Protein AF-A0A1Q5TMX2-F1 (afdb_monomer_lite)

Structure (mmCIF, N/CA/C/O backbone):
data_AF-A0A1Q5TMX2-F1
#
_entry.id   AF-A0A1Q5TMX2-F1
#
loop_
_atom_site.group_PDB
_atom_site.id
_atom_site.type_symbol
_atom_site.label_atom_id
_atom_site.label_alt_id
_atom_site.label_comp_id
_atom_site.label_asym_id
_atom_site.label_entity_id
_atom_site.lab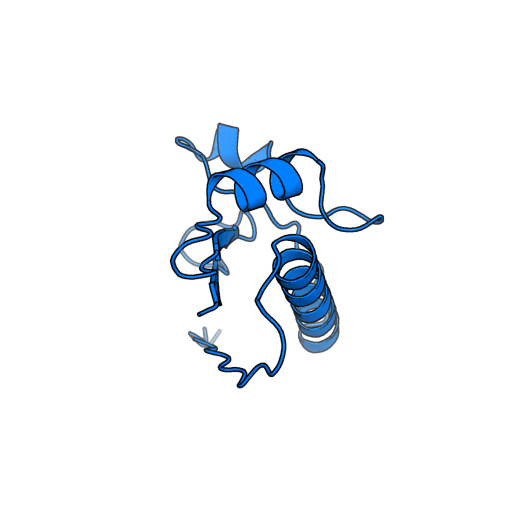el_seq_id
_atom_site.pdbx_PDB_ins_code
_atom_site.Cartn_x
_atom_site.Cartn_y
_atom_site.Cartn_z
_atom_site.occupancy
_atom_site.B_iso_or_equiv
_atom_site.auth_seq_id
_atom_site.auth_comp_id
_atom_site.auth_asym_id
_atom_site.auth_atom_id
_atom_site.pdbx_PDB_model_num
ATOM 1 N N . MET A 1 1 ? 0.010 -11.565 -27.796 1.00 60.44 1 MET A N 1
ATOM 2 C CA . MET A 1 1 ? 0.086 -11.451 -26.326 1.00 60.44 1 MET A CA 1
ATOM 3 C C . MET A 1 1 ? -1.239 -10.880 -25.865 1.00 60.44 1 MET A C 1
ATOM 5 O O . MET A 1 1 ? -1.603 -9.819 -26.352 1.00 60.44 1 MET A O 1
ATOM 9 N N . SER A 1 2 ? -1.988 -11.600 -25.036 1.00 70.88 2 SER A N 1
ATOM 10 C CA . SER A 1 2 ? -3.278 -11.119 -24.529 1.00 70.88 2 SER A CA 1
ATOM 11 C C . SER A 1 2 ? -3.051 -10.439 -23.185 1.00 70.88 2 SER A C 1
ATOM 13 O O . SER A 1 2 ? -2.428 -11.030 -22.307 1.00 70.88 2 SER A O 1
ATOM 15 N N . ILE A 1 3 ? -3.516 -9.199 -23.041 1.00 69.12 3 ILE A N 1
ATOM 16 C CA . ILE A 1 3 ? -3.503 -8.475 -21.767 1.00 69.12 3 ILE A CA 1
ATOM 17 C C . ILE A 1 3 ? -4.872 -8.682 -21.131 1.00 69.12 3 ILE A C 1
ATOM 19 O O . ILE A 1 3 ? -5.892 -8.413 -21.763 1.00 69.12 3 ILE A O 1
ATOM 23 N N . LEU A 1 4 ? -4.890 -9.182 -19.899 1.00 73.12 4 LEU A N 1
ATOM 24 C CA . LEU A 1 4 ? -6.115 -9.375 -19.137 1.00 73.12 4 LEU A CA 1
ATOM 25 C C . LEU A 1 4 ? -6.202 -8.253 -18.101 1.00 73.12 4 LEU A C 1
ATOM 27 O O . LEU A 1 4 ? -5.352 -8.155 -17.219 1.00 73.12 4 LEU A O 1
ATOM 31 N N . SER A 1 5 ? -7.193 -7.374 -18.255 1.00 77.75 5 SER A N 1
ATOM 32 C CA . SER A 1 5 ? -7.457 -6.305 -17.292 1.00 77.75 5 SER A CA 1
ATOM 33 C C . SER A 1 5 ? -8.278 -6.888 -16.144 1.00 77.75 5 SER A C 1
ATOM 35 O O . SER A 1 5 ? -9.442 -7.242 -16.325 1.00 77.75 5 SER A O 1
ATOM 37 N N . LEU A 1 6 ? -7.637 -7.067 -14.990 1.00 78.44 6 LEU A N 1
ATOM 38 C CA . LEU A 1 6 ? -8.249 -7.614 -13.782 1.00 78.44 6 LEU A CA 1
ATOM 39 C C . LEU A 1 6 ? -8.526 -6.482 -12.794 1.00 78.44 6 LEU A C 1
ATOM 41 O O . LEU A 1 6 ? -7.603 -5.766 -12.414 1.00 78.44 6 LEU A O 1
ATOM 45 N N . ASN A 1 7 ? -9.777 -6.371 -12.346 1.00 83.56 7 ASN A N 1
ATOM 46 C CA . ASN A 1 7 ? -10.140 -5.623 -11.145 1.00 83.56 7 ASN A CA 1
ATOM 47 C C . ASN A 1 7 ? -10.560 -6.625 -10.062 1.00 83.56 7 ASN A C 1
ATOM 49 O O . ASN A 1 7 ? -11.353 -7.527 -10.336 1.00 83.56 7 ASN A O 1
ATOM 53 N N . ILE A 1 8 ? -10.002 -6.492 -8.859 1.00 81.25 8 ILE A N 1
ATOM 54 C CA . ILE A 1 8 ? -10.276 -7.375 -7.722 1.00 81.25 8 ILE A CA 1
ATOM 55 C C . ILE A 1 8 ? -10.732 -6.502 -6.558 1.00 81.25 8 ILE A C 1
ATOM 57 O O . ILE A 1 8 ? -9.947 -5.729 -6.014 1.00 81.25 8 ILE A O 1
ATOM 61 N N . GLU A 1 9 ? -11.985 -6.674 -6.153 1.00 84.62 9 GLU A N 1
ATOM 62 C CA . GLU A 1 9 ? -12.582 -5.987 -5.010 1.00 84.62 9 GLU A CA 1
ATOM 63 C C . GLU A 1 9 ? -12.841 -7.002 -3.894 1.00 84.62 9 GLU A C 1
ATOM 65 O O . GLU A 1 9 ? -13.395 -8.078 -4.129 1.00 84.62 9 GLU A O 1
ATOM 70 N N . ILE A 1 10 ? -12.393 -6.683 -2.678 1.00 80.50 10 ILE A N 1
ATOM 71 C CA . ILE A 1 10 ? -12.497 -7.566 -1.513 1.00 80.50 10 ILE A CA 1
ATOM 72 C C . ILE A 1 10 ? -13.306 -6.841 -0.445 1.00 80.50 10 ILE A C 1
ATOM 74 O O . ILE A 1 10 ? -12.912 -5.773 0.015 1.00 80.50 10 ILE A O 1
ATOM 78 N N . TYR A 1 11 ? -14.408 -7.457 -0.023 1.00 81.75 11 TYR A N 1
ATOM 79 C CA . TYR A 1 11 ? -15.256 -6.965 1.058 1.00 81.75 11 TYR A CA 1
ATOM 80 C C . TYR A 1 11 ? -15.132 -7.892 2.262 1.00 81.75 11 TYR A C 1
ATOM 82 O O . TYR A 1 11 ? -15.172 -9.115 2.116 1.00 81.75 11 TYR A O 1
ATOM 90 N N . THR A 1 12 ? -14.984 -7.319 3.455 1.00 77.00 12 THR A N 1
ATOM 91 C CA . THR A 1 12 ? -14.887 -8.089 4.700 1.00 77.00 12 THR A CA 1
ATOM 92 C C . THR A 1 12 ? -15.878 -7.555 5.715 1.00 77.00 12 THR A C 1
ATOM 94 O O . THR A 1 12 ? -15.848 -6.365 6.006 1.00 77.00 12 THR A O 1
ATOM 97 N N . ASP A 1 13 ? -16.702 -8.431 6.284 1.00 83.06 13 ASP A N 1
ATOM 98 C CA . ASP A 1 13 ? -17.543 -8.094 7.432 1.00 83.06 13 ASP A CA 1
ATOM 99 C C . ASP A 1 13 ? -16.728 -8.297 8.718 1.00 83.06 13 ASP A C 1
ATOM 101 O O . ASP A 1 13 ? -16.409 -9.432 9.096 1.00 83.06 13 ASP A O 1
ATOM 105 N N . ARG A 1 14 ? -16.283 -7.196 9.336 1.00 74.38 14 ARG A N 1
ATOM 106 C CA . ARG A 1 14 ? -15.410 -7.232 10.517 1.00 74.38 14 ARG A CA 1
ATOM 107 C C . ARG A 1 14 ? -16.207 -7.012 11.791 1.00 74.38 14 ARG A C 1
ATOM 109 O O . ARG A 1 14 ? -17.014 -6.100 11.896 1.00 74.38 14 ARG A O 1
ATOM 116 N N . LYS A 1 15 ? -15.900 -7.829 12.802 1.00 83.38 15 LYS A N 1
ATOM 117 C CA . LYS A 1 15 ? -16.438 -7.671 14.163 1.00 83.38 15 LYS A CA 1
ATOM 118 C C . LYS A 1 15 ? -15.693 -6.620 14.985 1.00 83.38 15 LYS A C 1
ATOM 120 O O . LYS A 1 15 ? -16.238 -6.126 15.965 1.00 83.38 15 LYS A O 1
ATOM 125 N N . GLU A 1 16 ? -14.450 -6.327 14.612 1.00 83.75 16 GLU A N 1
ATOM 126 C CA . GLU A 1 16 ? -13.588 -5.355 15.281 1.00 83.75 16 GLU A CA 1
ATOM 127 C C . GLU A 1 16 ? -13.360 -4.140 14.372 1.00 83.75 16 GLU A C 1
ATOM 129 O O . GLU A 1 16 ? -13.240 -4.324 13.155 1.00 83.75 16 GLU A O 1
ATOM 134 N N . PRO A 1 17 ? -13.255 -2.928 14.950 1.00 82.88 17 PRO A N 1
ATOM 135 C CA . PRO A 1 17 ? -12.865 -1.723 14.231 1.00 82.88 17 PRO A CA 1
ATOM 136 C C . PRO A 1 17 ? -11.611 -1.902 13.382 1.00 82.88 17 PRO A C 1
ATOM 138 O O . PRO A 1 17 ? -10.630 -2.515 13.815 1.00 82.88 17 PRO A O 1
ATOM 141 N N . LEU A 1 18 ? -11.608 -1.315 12.187 1.00 83.62 18 LEU A N 1
ATOM 142 C CA . LEU A 1 18 ? -10.402 -1.266 11.375 1.00 83.62 18 LEU A CA 1
ATOM 143 C C . LEU A 1 18 ? -9.348 -0.399 12.071 1.00 83.62 18 LEU A C 1
ATOM 145 O O . LEU A 1 18 ? -9.606 0.738 12.450 1.00 83.62 18 LEU A O 1
ATOM 149 N N . THR A 1 19 ? -8.125 -0.914 12.169 1.00 85.81 19 THR A N 1
ATOM 150 C CA . THR A 1 19 ? -6.955 -0.106 12.524 1.00 85.81 19 THR A CA 1
ATOM 151 C C . THR A 1 19 ? -6.015 0.001 11.331 1.00 85.81 19 THR A C 1
ATOM 153 O O . THR A 1 19 ? -5.944 -0.899 10.490 1.00 85.81 19 THR A O 1
ATOM 156 N N . THR A 1 20 ? -5.215 1.062 11.282 1.00 86.19 20 THR A N 1
ATOM 157 C CA . THR A 1 20 ? -4.162 1.232 10.268 1.00 86.19 20 THR A CA 1
ATOM 158 C C . THR A 1 20 ? -3.165 0.086 10.249 1.00 86.19 20 THR A C 1
ATOM 160 O O . THR A 1 20 ? -2.770 -0.373 9.178 1.00 86.19 20 THR A O 1
ATOM 163 N N . LYS A 1 21 ? -2.810 -0.450 11.423 1.00 86.75 21 LYS A N 1
ATOM 164 C CA . LYS A 1 21 ? -1.958 -1.640 11.523 1.00 86.75 21 LYS A CA 1
ATOM 165 C C . LYS A 1 21 ? -2.591 -2.849 10.832 1.00 86.75 21 LYS A C 1
ATOM 167 O O . LYS A 1 21 ? -1.890 -3.561 10.112 1.00 86.75 21 LYS A O 1
ATOM 172 N N . MET A 1 22 ? -3.888 -3.085 11.043 1.00 87.00 22 MET A N 1
ATOM 173 C CA . MET A 1 22 ? -4.609 -4.170 10.369 1.00 87.00 22 MET A CA 1
ATOM 174 C C . MET A 1 22 ? -4.629 -3.941 8.858 1.00 87.00 22 MET A C 1
ATOM 176 O O . MET A 1 22 ? -4.195 -4.821 8.125 1.00 87.00 22 MET A O 1
ATOM 180 N N . ALA A 1 23 ? -5.009 -2.744 8.400 1.00 86.62 23 ALA A N 1
ATOM 181 C CA . ALA A 1 23 ? -5.054 -2.409 6.976 1.00 86.62 23 ALA A CA 1
ATOM 182 C C . ALA A 1 23 ? -3.704 -2.642 6.268 1.00 86.62 23 ALA A C 1
ATOM 184 O O . ALA A 1 23 ? -3.654 -3.274 5.213 1.00 86.62 23 ALA A O 1
ATOM 185 N N . LEU A 1 24 ? -2.595 -2.193 6.868 1.00 89.19 24 LEU A N 1
ATOM 186 C CA . LEU A 1 24 ? -1.246 -2.412 6.333 1.00 89.19 24 LEU A CA 1
ATOM 187 C C . LEU A 1 24 ? -0.844 -3.888 6.328 1.00 89.19 24 LEU A C 1
ATOM 189 O O . LEU A 1 24 ? -0.251 -4.360 5.358 1.00 89.19 24 LEU A O 1
ATOM 193 N N . THR A 1 25 ? -1.164 -4.616 7.399 1.00 88.25 25 THR A N 1
ATOM 194 C CA . THR A 1 25 ? -0.861 -6.051 7.508 1.00 88.25 25 THR A CA 1
ATOM 195 C C . THR A 1 25 ? -1.620 -6.843 6.446 1.00 88.25 25 THR A C 1
ATOM 197 O O . THR A 1 25 ? -1.028 -7.664 5.746 1.00 88.25 25 THR A O 1
ATOM 200 N N . ASP A 1 26 ? -2.910 -6.558 6.277 1.00 87.69 26 ASP A N 1
ATOM 201 C CA . ASP A 1 26 ? -3.765 -7.215 5.292 1.00 87.69 26 ASP A CA 1
ATOM 202 C C . ASP A 1 26 ? -3.305 -6.907 3.865 1.00 87.69 26 ASP A C 1
ATOM 204 O O . ASP A 1 26 ? -3.164 -7.817 3.045 1.00 87.69 26 ASP A O 1
ATOM 208 N N . LEU A 1 27 ? -2.985 -5.641 3.577 1.00 88.31 27 LEU A N 1
ATOM 209 C CA . LEU A 1 27 ? -2.436 -5.235 2.287 1.00 88.31 27 LEU A CA 1
ATOM 210 C C . LEU A 1 27 ? -1.137 -5.978 1.970 1.00 88.31 27 LEU A C 1
ATOM 212 O O . LEU A 1 27 ? -1.006 -6.548 0.885 1.00 88.31 27 LEU A O 1
ATOM 216 N N . HIS A 1 28 ? -0.201 -6.007 2.922 1.00 88.62 28 HIS A N 1
ATOM 217 C CA . HIS A 1 28 ? 1.072 -6.694 2.754 1.00 88.62 28 HIS A CA 1
ATOM 218 C C . HIS A 1 28 ? 0.868 -8.193 2.507 1.00 88.62 28 HIS A C 1
ATOM 220 O O . HIS A 1 28 ? 1.431 -8.743 1.562 1.00 88.62 28 HIS A O 1
ATOM 226 N N . ASN A 1 29 ? 0.006 -8.847 3.289 1.00 89.00 29 ASN A N 1
ATOM 227 C CA . ASN A 1 29 ? -0.297 -10.269 3.128 1.00 89.00 29 ASN A CA 1
ATOM 228 C C . ASN A 1 29 ? -0.873 -10.581 1.747 1.00 89.00 29 ASN A C 1
ATOM 230 O O . ASN A 1 29 ? -0.462 -11.549 1.108 1.00 89.00 29 ASN A O 1
ATOM 234 N N . ILE A 1 30 ? -1.797 -9.757 1.253 1.00 87.88 30 ILE A N 1
ATOM 235 C CA . ILE A 1 30 ? -2.390 -9.995 -0.062 1.00 87.88 30 ILE A CA 1
ATOM 236 C C . ILE A 1 30 ? -1.363 -9.713 -1.172 1.00 87.88 30 ILE A C 1
ATOM 238 O O . ILE A 1 30 ? -1.338 -10.444 -2.156 1.00 87.88 30 ILE A O 1
ATOM 242 N N . ILE A 1 31 ? -0.469 -8.727 -1.019 1.00 88.00 31 ILE A N 1
ATOM 243 C CA . ILE A 1 31 ? 0.671 -8.536 -1.937 1.00 88.00 31 ILE A CA 1
ATOM 244 C C . ILE A 1 31 ? 1.555 -9.791 -1.984 1.00 88.00 31 ILE A C 1
ATOM 246 O O . ILE A 1 31 ? 1.904 -10.247 -3.070 1.00 88.00 31 ILE A O 1
ATOM 250 N N . GLN A 1 32 ? 1.879 -10.396 -0.837 1.00 88.50 32 GLN A N 1
ATOM 251 C CA . GLN A 1 32 ? 2.669 -11.634 -0.800 1.00 88.50 32 GLN A CA 1
ATOM 252 C C . GLN A 1 32 ? 1.949 -12.809 -1.483 1.00 88.50 32 GLN A C 1
ATOM 254 O O . GLN A 1 32 ? 2.573 -13.585 -2.214 1.00 88.50 32 GLN A O 1
ATOM 259 N N . GLN A 1 33 ? 0.627 -12.915 -1.312 1.00 88.75 33 GLN A N 1
ATOM 260 C CA . GLN A 1 33 ? -0.180 -13.916 -2.015 1.00 88.75 33 GLN A CA 1
ATOM 261 C C . GLN A 1 33 ? -0.194 -13.677 -3.528 1.00 88.75 33 GLN A C 1
ATOM 263 O O . GLN A 1 33 ? -0.011 -14.623 -4.291 1.00 88.75 33 GLN A O 1
ATOM 268 N N . MET A 1 34 ? -0.340 -12.425 -3.975 1.00 86.50 34 MET A N 1
ATOM 269 C CA . MET A 1 34 ? -0.255 -12.070 -5.395 1.00 86.50 34 MET A CA 1
ATOM 270 C C . MET A 1 34 ? 1.119 -12.407 -5.975 1.00 86.50 34 MET A C 1
ATOM 272 O O . MET A 1 34 ? 1.192 -12.993 -7.052 1.00 86.50 34 MET A O 1
ATOM 276 N N . ASN A 1 35 ? 2.200 -12.091 -5.257 1.00 86.69 35 ASN A N 1
ATOM 277 C CA . ASN A 1 35 ? 3.557 -12.409 -5.698 1.00 86.69 35 ASN A CA 1
ATOM 278 C C . ASN A 1 35 ? 3.735 -13.918 -5.911 1.00 86.69 35 ASN A C 1
ATOM 280 O O . ASN A 1 35 ? 4.302 -14.333 -6.920 1.00 86.69 35 ASN A O 1
ATOM 284 N N . THR A 1 36 ? 3.210 -14.726 -4.984 1.00 88.56 36 THR A N 1
ATOM 285 C CA . THR A 1 36 ? 3.211 -16.192 -5.089 1.00 88.56 36 THR A CA 1
ATOM 286 C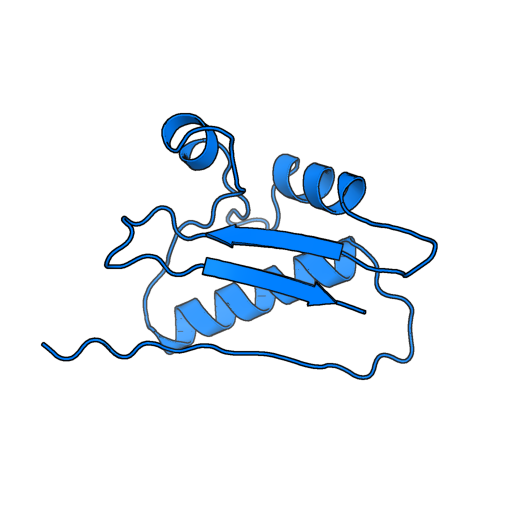 C . THR A 1 36 ? 2.380 -16.667 -6.281 1.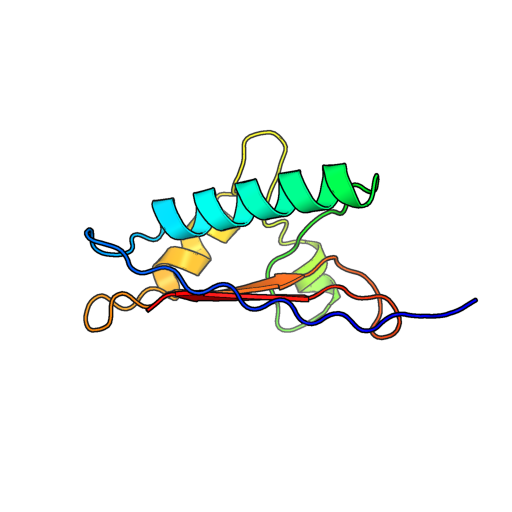00 88.56 36 THR A C 1
ATOM 288 O O . THR A 1 36 ? 2.853 -17.472 -7.072 1.00 88.56 36 THR A O 1
ATOM 291 N N . PHE A 1 37 ? 1.158 -16.152 -6.438 1.00 88.00 37 PHE A N 1
ATOM 292 C CA . PHE A 1 37 ? 0.233 -16.581 -7.489 1.00 88.00 37 PHE A CA 1
ATOM 293 C C . PHE A 1 37 ? 0.731 -16.252 -8.902 1.00 88.00 37 PHE A C 1
ATOM 295 O O . PHE A 1 37 ? 0.570 -17.055 -9.816 1.00 88.00 37 PHE A O 1
ATOM 302 N N . PHE A 1 38 ? 1.332 -15.076 -9.090 1.00 84.81 38 PHE A N 1
ATOM 303 C CA . PHE A 1 38 ? 1.841 -14.634 -10.391 1.00 84.81 38 PHE A CA 1
ATOM 304 C C . PHE A 1 38 ? 3.309 -15.001 -10.636 1.00 84.81 38 PHE A C 1
ATOM 306 O O . PHE A 1 38 ? 3.830 -14.654 -11.696 1.00 84.81 38 PHE A O 1
ATOM 313 N N . GLU A 1 39 ? 3.977 -15.635 -9.665 1.00 87.81 39 GLU A N 1
ATOM 314 C CA . GLU A 1 39 ? 5.421 -15.919 -9.678 1.00 87.81 39 GLU A CA 1
ATOM 315 C C . GLU A 1 39 ? 6.264 -14.675 -10.019 1.00 87.81 39 GLU A C 1
ATOM 317 O O . GLU A 1 39 ? 7.264 -14.723 -10.739 1.00 87.81 39 GLU A O 1
ATOM 322 N N . ARG A 1 40 ? 5.822 -13.509 -9.536 1.00 84.50 40 ARG A N 1
ATOM 323 C CA . ARG A 1 40 ? 6.421 -12.206 -9.843 1.00 84.50 40 ARG A CA 1
ATOM 324 C C . ARG A 1 40 ? 6.492 -11.356 -8.594 1.00 84.50 40 ARG A C 1
ATOM 326 O O . ARG A 1 40 ? 5.470 -11.030 -8.004 1.00 84.50 40 ARG A O 1
ATOM 333 N N . HIS A 1 41 ? 7.699 -10.933 -8.248 1.00 86.00 41 HIS A N 1
ATOM 334 C CA . HIS A 1 41 ? 7.924 -9.993 -7.160 1.00 86.00 41 HIS A CA 1
ATOM 335 C C . HIS A 1 41 ? 7.990 -8.575 -7.716 1.00 86.00 41 HIS A C 1
ATOM 337 O O . HIS A 1 41 ? 8.845 -8.275 -8.548 1.00 86.00 41 HIS A O 1
ATOM 343 N N . LYS A 1 42 ? 7.089 -7.710 -7.248 1.00 86.69 42 LYS A N 1
ATOM 344 C CA . LYS A 1 42 ? 7.098 -6.282 -7.573 1.00 86.69 42 LYS A CA 1
ATOM 345 C C . LYS A 1 42 ? 7.463 -5.456 -6.346 1.00 86.69 42 LYS A C 1
ATOM 347 O O . LYS A 1 42 ? 7.099 -5.811 -5.222 1.00 86.69 42 LYS A O 1
ATOM 352 N N . THR A 1 43 ? 8.153 -4.345 -6.575 1.00 91.12 43 THR A N 1
ATOM 353 C CA . THR A 1 43 ? 8.297 -3.300 -5.561 1.00 91.12 43 THR A CA 1
ATOM 354 C C . THR A 1 43 ? 7.030 -2.465 -5.567 1.00 91.12 43 THR A C 1
ATOM 356 O O . THR A 1 43 ? 6.557 -2.067 -6.625 1.00 91.12 43 THR A O 1
ATOM 359 N N . TRP A 1 44 ? 6.482 -2.211 -4.386 1.00 92.69 44 TRP A N 1
ATOM 360 C CA . TRP A 1 44 ? 5.285 -1.398 -4.226 1.00 92.69 44 TRP A CA 1
ATOM 361 C C . TRP A 1 44 ? 5.662 -0.045 -3.640 1.00 92.69 44 TRP A C 1
ATOM 363 O O . TRP A 1 44 ? 6.461 0.028 -2.705 1.00 92.69 44 TRP A O 1
ATOM 373 N N . TYR A 1 45 ? 5.072 1.009 -4.182 1.00 93.81 45 TYR A N 1
ATOM 374 C CA . TYR A 1 45 ? 5.361 2.399 -3.872 1.00 93.81 45 TYR A CA 1
ATOM 375 C C . TYR A 1 45 ? 4.096 3.112 -3.407 1.00 93.81 45 TYR A C 1
ATOM 377 O O . TYR A 1 45 ? 2.990 2.776 -3.837 1.00 93.81 45 TYR A O 1
ATOM 385 N N . LEU A 1 46 ? 4.270 4.109 -2.545 1.00 93.00 46 LEU A N 1
ATOM 386 C CA . LEU A 1 46 ? 3.240 5.093 -2.234 1.00 93.00 46 LEU A CA 1
ATOM 387 C C . LEU A 1 46 ? 3.062 6.049 -3.417 1.00 93.00 46 LEU A C 1
ATOM 389 O O . LEU A 1 46 ? 3.915 6.152 -4.310 1.00 93.00 46 LEU A O 1
ATOM 393 N N . SER A 1 47 ? 1.945 6.764 -3.417 1.00 89.25 47 SER A N 1
ATOM 394 C CA . SER A 1 47 ? 1.699 7.808 -4.408 1.00 89.25 47 SER A CA 1
ATOM 395 C C . SER A 1 47 ? 2.573 9.042 -4.137 1.00 89.25 47 SER A C 1
ATOM 397 O O . SER A 1 47 ? 3.162 9.216 -3.068 1.00 89.25 47 SER A O 1
ATOM 399 N N . GLY A 1 48 ? 2.698 9.917 -5.127 1.00 86.94 48 GLY A N 1
ATOM 400 C CA . GLY A 1 48 ? 3.449 11.166 -5.015 1.00 86.94 48 GLY A CA 1
ATOM 401 C C . GLY A 1 48 ? 2.977 12.161 -6.063 1.00 86.94 48 GLY A C 1
ATOM 402 O O . GLY A 1 48 ? 2.279 11.785 -7.006 1.00 86.94 48 GLY A O 1
ATOM 403 N N . ASN A 1 49 ? 3.372 13.426 -5.923 1.00 87.50 49 ASN A N 1
ATOM 404 C CA . ASN A 1 49 ? 2.976 14.465 -6.878 1.00 87.50 49 ASN A CA 1
ATOM 405 C C . ASN A 1 49 ? 3.647 14.257 -8.240 1.00 87.50 49 ASN A C 1
ATOM 407 O O . ASN A 1 49 ? 3.128 14.668 -9.276 1.00 87.50 49 ASN A O 1
ATOM 411 N N . THR A 1 50 ? 4.813 13.608 -8.243 1.00 90.06 50 THR A N 1
ATOM 412 C CA . THR A 1 50 ? 5.529 13.213 -9.456 1.00 90.06 50 THR A CA 1
ATOM 413 C C . THR A 1 50 ? 5.913 11.738 -9.409 1.00 90.06 50 THR A C 1
ATOM 415 O O . THR A 1 50 ? 6.115 11.165 -8.339 1.00 90.06 50 THR A O 1
ATOM 418 N N . ARG A 1 51 ? 6.100 11.120 -10.584 1.00 88.50 51 ARG A N 1
ATOM 419 C CA . ARG A 1 51 ? 6.604 9.740 -10.679 1.00 88.50 51 ARG A CA 1
ATOM 420 C C . ARG A 1 51 ? 7.969 9.581 -10.006 1.00 88.50 51 ARG A C 1
ATOM 422 O O . ARG A 1 51 ? 8.203 8.586 -9.332 1.00 88.50 51 ARG A O 1
ATOM 429 N N . GLN A 1 52 ? 8.864 10.553 -10.192 1.00 91.62 52 GLN A N 1
ATOM 430 C CA . GLN A 1 52 ? 10.206 10.512 -9.609 1.00 91.62 52 GLN A CA 1
ATOM 431 C C . GLN A 1 52 ? 10.156 10.504 -8.079 1.00 91.62 52 GLN A C 1
ATOM 433 O O . GLN A 1 52 ? 10.890 9.745 -7.456 1.00 91.62 52 GLN A O 1
ATOM 438 N N . GLU A 1 53 ? 9.278 11.315 -7.492 1.00 91.75 53 GLU A N 1
ATOM 439 C CA . GLU A 1 53 ? 9.027 11.313 -6.052 1.00 91.75 53 GLU A CA 1
ATOM 440 C C . GLU A 1 53 ? 8.425 9.976 -5.601 1.00 91.75 53 GLU A C 1
ATOM 442 O O . GLU A 1 53 ? 8.958 9.337 -4.699 1.00 91.75 53 GLU A O 1
ATOM 447 N N . ALA A 1 54 ? 7.367 9.504 -6.266 1.00 91.81 54 ALA A N 1
ATOM 448 C CA . ALA A 1 54 ? 6.673 8.268 -5.904 1.00 91.81 54 ALA A CA 1
ATOM 449 C C . ALA A 1 54 ? 7.603 7.039 -5.913 1.00 91.81 54 ALA A C 1
ATOM 451 O O . ALA A 1 54 ? 7.583 6.236 -4.983 1.00 91.81 54 ALA A O 1
ATOM 452 N N . LEU A 1 55 ? 8.496 6.928 -6.901 1.00 93.00 55 LEU A N 1
ATOM 453 C CA . LEU A 1 55 ? 9.462 5.825 -6.994 1.00 93.00 55 LEU A CA 1
ATOM 454 C C . LEU A 1 55 ? 10.524 5.813 -5.883 1.00 93.00 55 LEU A C 1
ATOM 456 O O . LEU A 1 55 ? 11.242 4.825 -5.735 1.00 93.00 55 LEU A O 1
ATOM 460 N N . GLN A 1 56 ? 10.641 6.880 -5.092 1.00 94.12 56 GLN A N 1
ATOM 461 C CA . GLN A 1 56 ? 11.500 6.910 -3.904 1.00 94.12 56 GLN A CA 1
ATOM 462 C C . GLN A 1 56 ? 10.756 6.462 -2.638 1.00 94.12 56 GLN A C 1
ATOM 464 O O . GLN A 1 56 ? 11.382 6.183 -1.616 1.00 94.12 56 GLN A O 1
ATOM 469 N N . ARG A 1 57 ? 9.424 6.359 -2.692 1.00 94.19 57 ARG A N 1
ATOM 470 C CA . ARG A 1 57 ? 8.556 6.095 -1.541 1.00 94.19 57 ARG A CA 1
ATOM 471 C C . ARG A 1 57 ? 8.128 4.631 -1.498 1.00 94.19 57 ARG A C 1
ATOM 473 O O . ARG A 1 57 ? 6.962 4.308 -1.697 1.00 94.19 57 ARG A O 1
ATOM 480 N N . VAL A 1 58 ? 9.075 3.728 -1.250 1.00 95.00 58 VAL A N 1
ATOM 481 C CA . VAL A 1 58 ? 8.793 2.285 -1.124 1.00 95.00 58 VAL A CA 1
ATOM 482 C C . VAL A 1 58 ? 7.811 2.032 0.028 1.00 95.00 58 VAL A C 1
ATOM 484 O O . VAL A 1 58 ? 8.064 2.441 1.161 1.00 95.00 58 VAL A O 1
ATOM 487 N N . ALA A 1 59 ? 6.706 1.341 -0.253 1.00 94.31 59 ALA A N 1
ATOM 488 C CA . ALA A 1 59 ? 5.646 1.056 0.712 1.00 94.31 59 ALA A CA 1
ATOM 489 C C . ALA A 1 59 ? 5.958 -0.166 1.592 1.00 94.31 59 ALA A C 1
ATOM 491 O O . ALA A 1 59 ? 5.680 -0.157 2.791 1.00 94.31 59 ALA A O 1
ATOM 492 N N . PHE A 1 60 ? 6.574 -1.202 1.009 1.00 93.00 60 PHE A N 1
ATOM 493 C CA . PHE A 1 60 ? 6.911 -2.450 1.698 1.00 93.00 60 PHE A CA 1
ATOM 494 C C . PHE A 1 60 ? 8.347 -2.892 1.412 1.00 93.00 60 PHE A C 1
ATOM 496 O O . PHE A 1 60 ? 8.814 -2.825 0.276 1.00 93.00 60 PHE A O 1
ATOM 503 N N . ASN A 1 61 ? 9.032 -3.386 2.440 1.00 90.06 61 ASN A N 1
ATOM 504 C CA . ASN A 1 61 ? 10.348 -4.012 2.363 1.00 90.06 61 ASN A CA 1
ATOM 505 C C . ASN A 1 61 ? 10.303 -5.435 2.957 1.00 90.06 61 ASN A C 1
ATOM 507 O O . ASN A 1 61 ? 9.236 -5.966 3.262 1.00 90.06 61 ASN A O 1
ATOM 511 N N . GLN A 1 62 ? 11.465 -6.073 3.126 1.00 83.50 62 GLN A N 1
ATOM 512 C CA . GLN A 1 62 ? 11.555 -7.440 3.660 1.00 83.50 62 GLN A CA 1
ATOM 513 C C . GLN A 1 62 ? 11.010 -7.583 5.091 1.00 83.50 62 GLN A C 1
ATOM 515 O O . GLN A 1 62 ? 10.652 -8.684 5.499 1.00 83.50 62 GLN A O 1
ATOM 520 N N . GLN A 1 63 ? 10.949 -6.490 5.851 1.00 85.56 63 GLN A N 1
ATOM 521 C CA . GLN A 1 63 ? 10.450 -6.443 7.222 1.00 85.56 63 GLN A CA 1
ATOM 522 C C . GLN A 1 63 ? 8.954 -6.081 7.299 1.00 85.56 63 GLN A C 1
ATOM 524 O O . GLN A 1 63 ? 8.379 -6.130 8.385 1.00 85.56 63 GLN A O 1
ATOM 529 N N . GLY A 1 64 ? 8.312 -5.748 6.172 1.00 89.06 64 GLY A N 1
ATOM 530 C CA . GLY A 1 64 ? 6.906 -5.347 6.095 1.00 89.06 64 GLY A CA 1
ATOM 531 C C . GLY A 1 64 ? 6.728 -3.896 5.646 1.00 89.06 64 GLY A C 1
ATOM 532 O O . GLY A 1 64 ? 7.452 -3.418 4.776 1.00 89.06 64 GLY A O 1
ATOM 533 N N . ALA A 1 65 ? 5.727 -3.201 6.191 1.00 92.81 65 ALA A N 1
ATOM 534 C CA . ALA A 1 65 ? 5.448 -1.803 5.848 1.00 92.81 65 ALA A CA 1
ATOM 535 C C . ALA A 1 65 ? 6.592 -0.875 6.290 1.00 92.81 65 ALA A C 1
ATOM 537 O O . ALA A 1 65 ? 7.110 -1.006 7.399 1.00 92.81 65 ALA A O 1
ATOM 538 N N . THR A 1 66 ? 6.972 0.075 5.436 1.00 94.81 66 THR A N 1
ATOM 539 C CA . THR A 1 66 ? 7.977 1.092 5.779 1.00 94.81 66 THR A CA 1
ATOM 540 C C . THR A 1 66 ? 7.392 2.162 6.701 1.00 94.81 66 THR A C 1
ATOM 542 O O . THR A 1 66 ? 6.178 2.357 6.760 1.00 94.81 66 THR A O 1
ATOM 545 N N . GLU A 1 67 ? 8.250 2.916 7.395 1.00 93.00 67 GLU A N 1
ATOM 546 C CA . GLU A 1 67 ? 7.813 4.043 8.236 1.00 93.00 67 GLU A CA 1
ATOM 547 C C . GLU A 1 67 ? 7.014 5.085 7.443 1.00 93.00 67 GLU A C 1
ATOM 549 O O . GLU A 1 67 ? 6.027 5.621 7.944 1.00 93.00 67 GLU A O 1
ATOM 554 N N . ALA A 1 68 ? 7.395 5.327 6.184 1.00 92.06 68 ALA A N 1
ATOM 555 C CA . ALA A 1 68 ? 6.671 6.228 5.295 1.00 92.06 68 ALA A CA 1
ATOM 556 C C . ALA A 1 68 ? 5.242 5.735 5.020 1.00 92.06 68 ALA A C 1
ATOM 558 O O . ALA A 1 68 ? 4.310 6.533 5.071 1.00 92.06 68 ALA A O 1
ATOM 559 N N . ALA A 1 69 ? 5.065 4.431 4.777 1.00 92.44 69 ALA A N 1
ATOM 560 C CA . ALA A 1 69 ? 3.745 3.844 4.556 1.00 92.44 69 ALA A CA 1
ATOM 561 C C . ALA A 1 69 ? 2.897 3.868 5.827 1.00 92.44 69 ALA A C 1
ATOM 563 O O . ALA A 1 69 ? 1.720 4.205 5.775 1.00 92.44 69 ALA A O 1
ATOM 564 N N . ILE A 1 70 ? 3.500 3.560 6.977 1.00 92.00 70 ILE A N 1
ATOM 565 C CA . ILE A 1 70 ? 2.815 3.629 8.271 1.00 92.00 70 ILE A CA 1
ATOM 566 C C . ILE A 1 70 ? 2.302 5.045 8.528 1.00 92.00 70 ILE A C 1
ATOM 568 O O . ILE A 1 70 ? 1.140 5.215 8.888 1.00 92.00 70 ILE A O 1
ATOM 572 N N . LYS A 1 71 ? 3.152 6.051 8.311 1.00 91.38 71 LYS A N 1
ATOM 573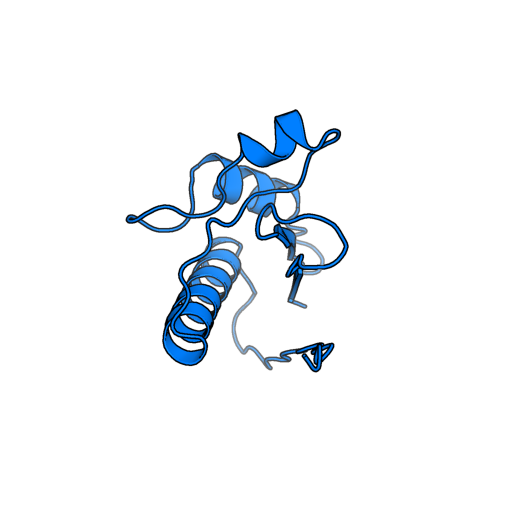 C CA . LYS A 1 71 ? 2.791 7.453 8.501 1.00 91.38 71 LYS A CA 1
ATOM 574 C C . LYS A 1 71 ? 1.644 7.880 7.581 1.00 91.38 71 LYS A C 1
ATOM 576 O O . LYS A 1 71 ? 0.672 8.428 8.080 1.00 91.38 71 LYS A O 1
ATOM 581 N N . GLU A 1 72 ? 1.732 7.587 6.284 1.00 90.00 72 GLU A N 1
ATOM 582 C CA . GLU A 1 72 ? 0.691 7.954 5.310 1.00 90.00 72 GLU A CA 1
ATOM 583 C C . GLU A 1 72 ? -0.654 7.303 5.650 1.00 90.00 72 GLU A C 1
ATOM 585 O O . GLU A 1 72 ? -1.670 7.979 5.724 1.00 90.00 72 GLU A O 1
ATOM 590 N N . PHE A 1 73 ? -0.656 6.013 5.994 1.00 89.25 73 PHE A N 1
ATOM 591 C CA . PHE A 1 73 ? -1.885 5.322 6.386 1.00 89.25 73 PHE A CA 1
ATOM 592 C C . PHE A 1 73 ? -2.516 5.913 7.653 1.00 89.25 73 PHE A C 1
ATOM 594 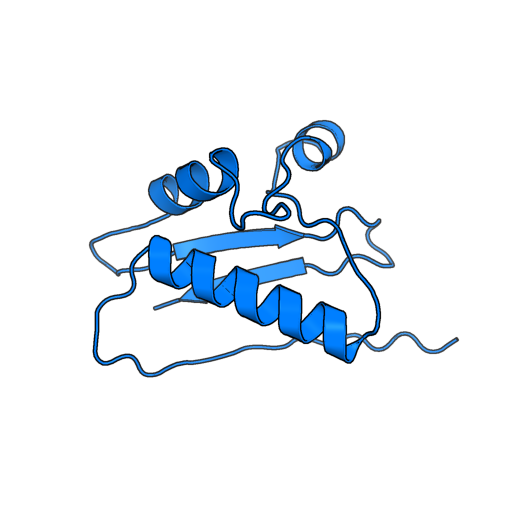O O . PHE A 1 73 ? -3.737 5.910 7.769 1.00 89.25 73 PHE A O 1
ATOM 601 N N . ILE A 1 74 ? -1.708 6.386 8.611 1.00 88.69 74 ILE A N 1
ATOM 602 C CA . ILE A 1 74 ? -2.193 7.072 9.819 1.00 88.69 74 ILE A CA 1
ATOM 603 C C . ILE A 1 74 ? -2.779 8.441 9.476 1.00 88.69 74 ILE A C 1
ATOM 605 O O . ILE A 1 74 ? -3.823 8.786 10.018 1.00 88.69 74 ILE A O 1
ATOM 609 N N . GLU A 1 75 ? -2.134 9.201 8.592 1.00 87.56 75 GLU A N 1
ATOM 610 C CA . GLU A 1 75 ? -2.628 10.507 8.138 1.00 87.56 75 GLU A CA 1
ATOM 611 C C . GLU A 1 75 ? -3.940 10.380 7.342 1.00 87.56 75 GLU A C 1
ATOM 613 O O . GLU A 1 75 ? -4.828 11.216 7.500 1.00 87.56 75 GLU A O 1
ATOM 618 N N . ASP A 1 76 ? -4.096 9.304 6.565 1.00 84.25 76 ASP A N 1
ATOM 619 C CA . ASP A 1 76 ? -5.302 9.009 5.779 1.00 84.25 76 ASP A CA 1
ATOM 620 C C . ASP A 1 76 ? -6.426 8.338 6.593 1.00 84.25 76 ASP A C 1
ATOM 622 O O . ASP A 1 76 ? -7.538 8.141 6.088 1.00 84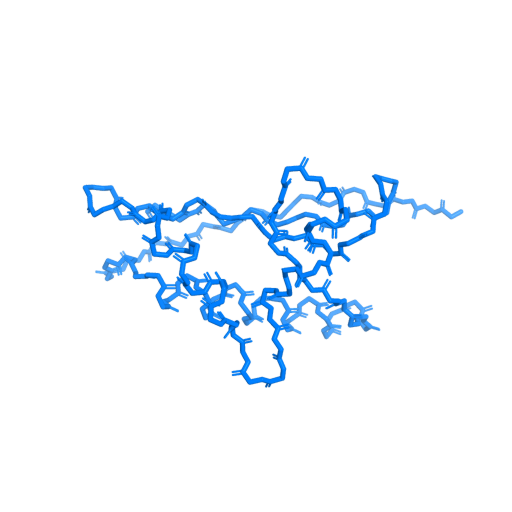.25 76 ASP A O 1
ATOM 626 N N . TYR A 1 77 ? -6.161 7.943 7.841 1.00 83.56 77 TYR A N 1
ATOM 627 C CA . TYR A 1 77 ? -7.145 7.276 8.686 1.00 83.56 77 TYR A CA 1
ATOM 628 C C . TYR A 1 77 ? -8.116 8.274 9.313 1.00 83.56 77 TYR A C 1
ATOM 630 O O . TYR A 1 77 ? -7.720 9.240 9.963 1.00 83.56 77 TYR A O 1
ATOM 638 N N . THR A 1 78 ? -9.412 7.992 9.190 1.00 78.88 78 THR A N 1
ATOM 639 C CA . THR A 1 78 ? -10.464 8.797 9.824 1.00 78.88 78 THR A CA 1
ATOM 640 C C . THR A 1 78 ? -11.156 8.003 10.926 1.00 78.88 78 THR A C 1
ATOM 642 O O . THR A 1 78 ? -11.822 7.008 10.652 1.00 78.88 78 THR A O 1
ATOM 645 N N . GLU A 1 79 ? -11.037 8.448 12.182 1.00 75.00 79 GLU A N 1
ATOM 646 C CA . GLU A 1 79 ? -11.647 7.766 13.339 1.00 75.00 79 GLU A CA 1
ATOM 647 C C . GLU A 1 79 ? -13.177 7.703 13.260 1.00 75.00 79 GLU A C 1
ATOM 649 O O . GLU A 1 79 ? -13.767 6.696 13.644 1.00 75.00 79 GLU A O 1
ATOM 654 N N . GLU A 1 80 ? -13.815 8.751 12.726 1.00 73.44 80 GLU A N 1
ATOM 655 C CA . GLU A 1 80 ? -15.279 8.859 12.641 1.00 73.44 80 GLU A CA 1
ATOM 656 C C . GLU A 1 80 ? -15.910 7.744 11.802 1.00 73.44 80 GLU A C 1
ATOM 658 O O . GLU A 1 80 ? -16.985 7.253 12.138 1.00 73.44 80 GLU A O 1
ATOM 663 N N . ASN A 1 81 ? -15.238 7.338 10.721 1.00 65.69 81 ASN A N 1
ATOM 664 C CA . ASN A 1 81 ? -15.737 6.313 9.805 1.00 65.69 81 ASN A CA 1
ATOM 665 C C . ASN A 1 81 ? -14.894 5.032 9.818 1.00 65.69 81 ASN A C 1
ATOM 667 O O . ASN A 1 81 ? -15.252 4.081 9.136 1.00 65.69 81 ASN A O 1
ATOM 671 N N . GLN A 1 82 ? -13.783 5.011 10.562 1.00 72.62 82 GLN A N 1
ATOM 672 C CA . GLN A 1 82 ? -12.786 3.933 10.575 1.00 72.62 82 GLN A CA 1
ATOM 673 C C . GLN A 1 82 ? -12.295 3.568 9.167 1.00 72.62 82 GLN A C 1
ATOM 675 O O . GLN A 1 82 ? -11.976 2.418 8.873 1.00 72.62 82 GLN A O 1
ATOM 680 N N . ILE A 1 83 ? -12.234 4.570 8.288 1.00 69.00 83 ILE A N 1
ATOM 681 C CA . ILE A 1 83 ? -11.849 4.401 6.892 1.00 69.00 83 ILE A CA 1
ATOM 682 C C . ILE A 1 83 ? -10.357 4.690 6.748 1.00 69.00 83 ILE A C 1
ATOM 684 O O . ILE A 1 83 ? -9.875 5.718 7.225 1.00 69.00 83 ILE A O 1
ATOM 688 N N . VAL A 1 84 ? -9.658 3.812 6.026 1.00 74.81 84 VAL A N 1
ATOM 689 C CA . VAL A 1 84 ? -8.358 4.101 5.404 1.00 74.81 84 VAL A CA 1
ATOM 690 C C . VAL A 1 84 ? -8.562 4.075 3.895 1.00 74.81 84 VAL A C 1
ATOM 692 O O . VAL A 1 84 ? -8.973 3.043 3.359 1.00 74.81 84 VAL A O 1
ATOM 695 N N . ILE A 1 85 ? -8.260 5.183 3.215 1.00 68.94 85 ILE A N 1
ATOM 696 C CA . ILE A 1 85 ? -8.165 5.232 1.751 1.00 68.94 85 ILE A CA 1
ATOM 697 C C . ILE A 1 85 ? -6.704 5.467 1.419 1.00 68.94 85 ILE A C 1
ATOM 699 O O . ILE A 1 85 ? -6.237 6.595 1.469 1.00 68.94 85 ILE A O 1
ATOM 703 N N . SER A 1 86 ? -5.988 4.402 1.077 1.00 73.12 86 SER A N 1
ATOM 704 C CA . SER A 1 86 ? -4.601 4.527 0.637 1.00 73.12 86 SER A CA 1
ATOM 705 C C . SER A 1 86 ? -4.334 3.631 -0.562 1.00 73.12 86 SER A C 1
ATOM 707 O O . SER A 1 86 ? -4.984 2.593 -0.757 1.00 73.12 86 SER A O 1
ATOM 709 N N . VAL A 1 87 ? -3.399 4.073 -1.398 1.00 79.56 87 VAL A N 1
ATOM 710 C CA . VAL A 1 87 ? -3.111 3.481 -2.702 1.00 79.56 87 VAL A CA 1
ATOM 711 C C . VAL A 1 87 ? -1.633 3.170 -2.793 1.00 79.56 87 VAL A C 1
ATOM 713 O O . VAL A 1 87 ? -0.786 4.052 -2.649 1.00 79.56 87 VAL A O 1
ATOM 716 N N . VAL A 1 88 ? -1.339 1.912 -3.104 1.00 90.50 88 VAL A N 1
ATOM 717 C CA . VAL A 1 88 ? 0.003 1.482 -3.491 1.00 90.50 88 VAL A CA 1
ATOM 718 C C . VAL A 1 88 ? 0.000 1.034 -4.944 1.00 90.50 88 VAL A C 1
ATOM 720 O O . VAL A 1 88 ? -0.990 0.502 -5.453 1.00 90.50 88 VAL A O 1
ATOM 723 N N . TRP A 1 89 ? 1.121 1.239 -5.620 1.00 90.38 89 TRP A N 1
ATOM 724 C CA . TRP A 1 89 ? 1.285 0.890 -7.028 1.00 90.38 89 TRP A CA 1
ATOM 725 C C . TRP A 1 89 ? 2.671 0.309 -7.284 1.00 90.38 89 TRP A C 1
ATOM 727 O O . TRP A 1 89 ? 3.581 0.458 -6.472 1.00 90.38 89 TRP A O 1
ATOM 737 N N . ASP A 1 90 ? 2.831 -0.387 -8.398 1.00 88.31 90 ASP A N 1
ATOM 738 C CA . ASP A 1 90 ? 4.017 -1.193 -8.685 1.00 88.31 90 ASP A CA 1
ATOM 739 C C . ASP A 1 90 ? 5.150 -0.470 -9.434 1.00 88.31 90 ASP A C 1
ATOM 741 O O . ASP A 1 90 ? 6.140 -1.094 -9.807 1.00 88.31 90 ASP A O 1
ATOM 745 N N . GLY A 1 91 ? 5.034 0.842 -9.657 1.00 85.62 91 GLY A N 1
ATOM 746 C CA . GLY A 1 91 ? 6.084 1.643 -10.297 1.00 85.62 91 GLY A CA 1
ATOM 747 C C . GLY A 1 91 ? 6.113 1.576 -11.831 1.00 85.62 91 GLY A C 1
ATOM 748 O O . GLY A 1 91 ? 6.840 2.350 -12.467 1.00 85.62 91 GLY A O 1
ATOM 749 N N . GLU A 1 92 ? 5.333 0.676 -12.428 1.00 83.94 92 GLU A N 1
ATOM 750 C CA . GLU A 1 92 ? 5.320 0.410 -13.867 1.00 83.94 92 GLU A CA 1
ATOM 751 C C . GLU A 1 92 ? 4.562 1.488 -14.651 1.00 83.94 92 GLU A C 1
ATOM 753 O O . GLU A 1 92 ? 3.718 2.220 -14.129 1.00 83.94 92 GLU A O 1
ATOM 758 N N . ASP A 1 93 ? 4.859 1.588 -15.942 1.00 76.69 93 ASP A N 1
ATOM 759 C CA . ASP A 1 93 ? 4.217 2.560 -16.824 1.00 76.69 93 ASP A CA 1
ATOM 760 C C . ASP A 1 93 ? 2.737 2.201 -17.065 1.00 76.69 93 ASP A C 1
ATOM 762 O O . ASP A 1 93 ? 2.338 1.041 -16.955 1.00 76.69 93 ASP A O 1
ATOM 766 N N . TYR A 1 94 ? 1.916 3.185 -17.454 1.00 63.12 94 TYR A N 1
ATOM 767 C CA . TYR A 1 94 ? 0.446 3.081 -17.584 1.00 63.12 94 TYR A CA 1
ATOM 768 C C . TYR A 1 94 ? -0.077 1.824 -18.302 1.00 63.12 94 TYR A C 1
ATOM 770 O O . TYR A 1 94 ? -1.167 1.343 -18.005 1.00 63.12 94 TYR A O 1
ATOM 778 N N . ASN A 1 95 ? 0.682 1.288 -19.258 1.00 59.44 95 ASN A N 1
ATOM 779 C CA . ASN A 1 95 ? 0.269 0.123 -20.038 1.00 59.44 95 ASN A CA 1
ATOM 780 C C . ASN A 1 95 ? 0.426 -1.208 -19.281 1.00 59.44 95 ASN A C 1
ATOM 782 O O . ASN A 1 95 ? -0.140 -2.217 -19.710 1.00 59.44 95 ASN A O 1
ATOM 786 N N . HIS A 1 96 ? 1.214 -1.241 -18.201 1.00 60.16 96 HIS A N 1
ATOM 787 C CA . HIS A 1 96 ? 1.592 -2.450 -17.456 1.00 60.16 96 HIS A CA 1
ATOM 788 C C . HIS A 1 96 ? 1.440 -2.309 -15.931 1.00 60.16 96 HIS A C 1
ATOM 790 O O . HIS A 1 96 ? 1.689 -3.278 -15.209 1.00 60.16 96 HIS A O 1
ATOM 796 N N . SER A 1 97 ? 1.005 -1.138 -15.453 1.00 59.62 97 SER A N 1
ATOM 797 C CA . SER A 1 97 ? 0.858 -0.842 -14.031 1.00 59.62 97 SER A CA 1
ATOM 798 C C . SER A 1 97 ? -0.238 -1.657 -13.361 1.00 59.62 97 SER A C 1
ATOM 800 O O . SER A 1 97 ? -1.375 -1.712 -13.836 1.00 59.62 97 SER A O 1
ATOM 802 N N . CYS A 1 98 ? 0.090 -2.224 -12.206 1.00 58.91 98 CYS A N 1
ATOM 803 C CA . CYS A 1 98 ? -0.869 -2.732 -11.242 1.00 58.91 98 CYS A CA 1
ATOM 804 C C . CYS A 1 98 ? -1.039 -1.692 -10.132 1.00 58.91 98 CYS A C 1
ATOM 806 O O . CYS A 1 98 ? -0.100 -1.374 -9.404 1.00 58.91 98 CYS A O 1
ATOM 808 N N . GLN A 1 99 ? -2.258 -1.183 -9.987 1.00 61.00 99 GLN A N 1
ATOM 809 C CA . GLN A 1 99 ? -2.626 -0.300 -8.887 1.00 61.00 99 GLN A CA 1
ATOM 810 C C . GLN A 1 99 ? -3.481 -1.064 -7.895 1.00 61.00 99 GLN A C 1
ATOM 812 O O . GLN A 1 99 ? -4.266 -1.937 -8.276 1.00 61.00 99 GLN A O 1
ATOM 817 N N . ARG A 1 100 ? -3.339 -0.728 -6.617 1.00 56.00 100 ARG A N 1
ATOM 818 C CA . ARG A 1 100 ? -4.171 -1.300 -5.579 1.00 56.00 100 ARG A CA 1
ATOM 819 C C . ARG A 1 100 ? -4.669 -0.235 -4.629 1.00 56.00 100 ARG A C 1
ATOM 821 O O . ARG A 1 100 ? -3.892 0.414 -3.934 1.00 56.00 100 ARG A O 1
ATOM 828 N N . TYR A 1 101 ? -5.987 -0.150 -4.563 1.00 53.97 101 TYR A N 1
ATOM 829 C CA . TYR A 1 101 ? -6.707 0.668 -3.611 1.00 53.97 101 TYR A CA 1
ATOM 830 C C . TYR A 1 101 ? -7.075 -0.186 -2.403 1.00 53.97 101 TYR A C 1
ATOM 832 O O . TYR A 1 101 ? -7.624 -1.278 -2.560 1.00 53.97 101 TYR A O 1
ATOM 840 N N . ASN A 1 102 ? -6.798 0.306 -1.201 1.00 44.91 102 ASN A N 1
ATOM 841 C CA . ASN A 1 102 ? -7.501 -0.174 -0.024 1.00 44.91 102 ASN A CA 1
ATOM 842 C C . ASN A 1 102 ? -8.669 0.759 0.241 1.00 44.91 102 ASN A C 1
ATOM 844 O O . ASN A 1 102 ? -8.474 1.923 0.578 1.00 44.91 102 ASN A O 1
ATOM 848 N N . TYR A 1 103 ? -9.869 0.210 0.096 1.00 42.22 103 TYR A N 1
ATOM 849 C CA . TYR A 1 103 ? -11.089 0.770 0.644 1.00 42.22 103 TYR A CA 1
ATOM 850 C C . TYR A 1 103 ? -11.525 -0.168 1.756 1.00 42.22 103 TYR A C 1
ATOM 852 O O . TYR A 1 103 ? -11.966 -1.285 1.493 1.00 42.22 103 TYR A O 1
ATOM 860 N N . ALA A 1 104 ? -11.348 0.261 2.995 1.00 47.12 104 ALA A N 1
ATOM 861 C CA . ALA A 1 104 ? -11.859 -0.463 4.144 1.00 47.12 104 ALA A CA 1
ATOM 862 C C . ALA A 1 104 ? -12.831 0.458 4.883 1.00 47.12 104 ALA A C 1
ATOM 864 O O . ALA A 1 104 ? -12.538 1.637 5.080 1.00 47.12 104 ALA A O 1
ATOM 865 N N . ARG A 1 105 ? -14.012 -0.080 5.177 1.00 40.69 105 ARG A N 1
ATOM 866 C CA . ARG A 1 105 ? -15.156 0.576 5.805 1.00 40.69 105 ARG A CA 1
ATOM 867 C C . ARG A 1 105 ? -15.664 -0.321 6.923 1.00 40.69 105 ARG A C 1
ATOM 869 O O . ARG A 1 105 ? -15.437 -1.549 6.803 1.00 40.69 105 ARG A O 1
#

Sequence (105 aa):
MSILSLNIEIYTDRKEPLTTKMALTDLHNIIQQMNTFFERHKTWYLSGNTRQEALQRVAFNQQGATEAAIKEFIEDYTEENQIVISVVWDGEDYNHSCQRYNYAR

pLDDT: mean 81.63, std 12.33, range [40.69, 95.0]

Organism: NCBI:txid1873482

Radius of gyration: 14.11 Å; chains: 1; bounding box: 29×31×42 Å

Foldseek 3Di:
DDDDDDDDDDDDDDPDQADLVNLQVVVQVVLVVVCVVVVHDFFKFFDDPDLVVGVVGTQADPVGGDPSVSVQQVVQADPVVSWGWTKIKRSDDPVDIDIDTDTDD

Secondary structure (DSSP, 8-state):
--------------SS---HHHHHHHHHHHHHHHHHHHT-----EE--SSHHHHTT-B-EETTEE-HHHHHHHHHTEETTTTEEEEEEE-S--TTT--EEEEEE-